Protein AF-A0A0S2ERD9-F1 (afdb_monomer_lite)

pLDDT: mean 75.78, std 17.96, range [47.06, 97.5]

Structure (mmCIF, N/CA/C/O backbone):
data_AF-A0A0S2ERD9-F1
#
_entry.id   AF-A0A0S2ERD9-F1
#
loop_
_atom_site.group_PDB
_atom_site.id
_atom_site.type_symbol
_atom_site.label_atom_id
_atom_site.label_alt_id
_atom_site.label_comp_id
_atom_site.label_asym_id
_atom_site.label_entity_id
_atom_site.label_seq_id
_atom_site.pdbx_PDB_ins_code
_atom_site.Cartn_x
_atom_site.Cartn_y
_atom_site.Cartn_z
_atom_site.occupancy
_atom_site.B_iso_or_equiv
_atom_site.auth_seq_id
_atom_site.auth_comp_id
_atom_site.auth_asym_id
_atom_site.auth_atom_id
_atom_site.pdbx_PDB_model_num
ATOM 1 N N . MET A 1 1 ? 11.999 -7.137 5.866 1.00 63.28 1 MET A N 1
ATOM 2 C CA . MET A 1 1 ? 10.651 -7.601 5.485 1.00 63.28 1 MET A CA 1
ATOM 3 C C . MET A 1 1 ? 10.661 -7.954 4.019 1.00 63.28 1 MET A C 1
ATOM 5 O O . MET A 1 1 ? 11.392 -7.324 3.263 1.00 63.28 1 MET A O 1
ATOM 9 N N . THR A 1 2 ? 9.899 -8.967 3.628 1.00 85.31 2 THR A N 1
ATOM 10 C CA . THR A 1 2 ? 9.591 -9.203 2.216 1.00 85.31 2 THR A CA 1
ATOM 11 C C . THR A 1 2 ? 8.476 -8.255 1.768 1.00 85.31 2 THR A C 1
ATOM 13 O O . THR A 1 2 ? 7.713 -7.776 2.603 1.00 85.31 2 THR A O 1
ATOM 16 N N . ALA A 1 3 ? 8.347 -8.002 0.461 1.00 86.38 3 ALA A N 1
ATOM 17 C CA . ALA A 1 3 ? 7.230 -7.217 -0.078 1.00 86.38 3 ALA A CA 1
ATOM 18 C C . ALA A 1 3 ? 5.865 -7.792 0.351 1.00 86.38 3 ALA A C 1
ATOM 20 O O . ALA A 1 3 ? 4.959 -7.043 0.696 1.00 86.38 3 ALA A O 1
ATOM 21 N N . SER A 1 4 ? 5.753 -9.124 0.441 1.00 86.44 4 SER A N 1
ATOM 22 C CA . SER A 1 4 ? 4.549 -9.793 0.948 1.00 86.44 4 SER A CA 1
ATOM 23 C C . SER A 1 4 ? 4.237 -9.454 2.409 1.00 86.44 4 SER A C 1
ATOM 25 O O . SER A 1 4 ? 3.067 -9.276 2.744 1.00 86.44 4 SER A O 1
ATOM 27 N N . ASP A 1 5 ? 5.249 -9.314 3.269 1.00 91.38 5 ASP A N 1
ATOM 28 C CA . ASP A 1 5 ? 5.037 -8.906 4.665 1.00 91.38 5 ASP A CA 1
ATOM 29 C C . ASP A 1 5 ? 4.554 -7.449 4.750 1.00 91.38 5 ASP A C 1
ATOM 31 O O . 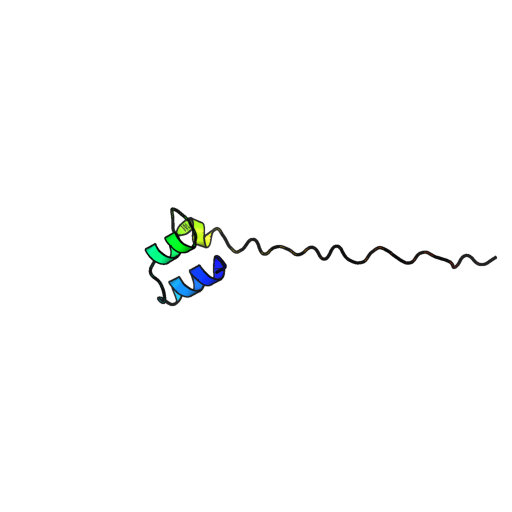ASP A 1 5 ? 3.695 -7.131 5.569 1.00 91.38 5 ASP A O 1
ATOM 35 N N . ILE A 1 6 ? 5.080 -6.573 3.884 1.00 91.44 6 ILE A N 1
ATOM 36 C CA . ILE A 1 6 ? 4.697 -5.152 3.816 1.00 91.44 6 ILE A CA 1
ATOM 37 C C . ILE A 1 6 ? 3.238 -5.019 3.365 1.00 91.44 6 ILE A C 1
ATOM 39 O O . ILE A 1 6 ? 2.458 -4.335 4.024 1.00 91.44 6 ILE A O 1
ATOM 43 N N . VAL A 1 7 ? 2.846 -5.720 2.294 1.00 91.81 7 VAL A N 1
ATOM 44 C CA . VAL A 1 7 ? 1.455 -5.738 1.806 1.00 91.81 7 VAL A CA 1
ATOM 45 C C . VAL A 1 7 ? 0.506 -6.243 2.890 1.00 91.81 7 VAL A C 1
ATOM 47 O O . VAL A 1 7 ? -0.498 -5.598 3.173 1.00 91.81 7 VAL A O 1
ATOM 50 N N . THR A 1 8 ? 0.860 -7.341 3.564 1.00 93.19 8 THR A N 1
ATOM 51 C CA . THR A 1 8 ? 0.028 -7.909 4.637 1.00 93.19 8 THR A CA 1
ATOM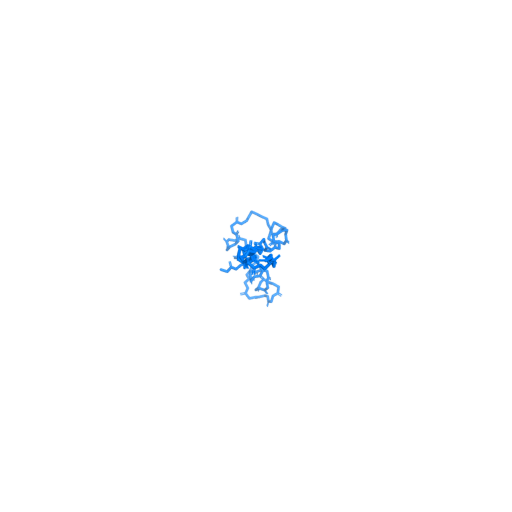 52 C C . THR A 1 8 ? -0.173 -6.913 5.784 1.00 93.19 8 THR A C 1
ATOM 54 O O . THR A 1 8 ? -1.275 -6.785 6.313 1.0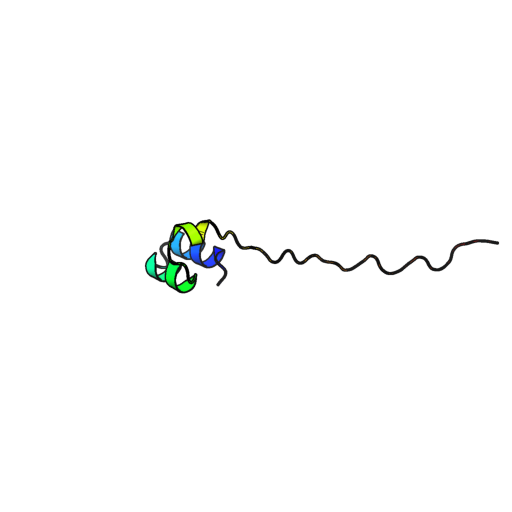0 93.19 8 THR A O 1
ATOM 57 N N . ALA A 1 9 ? 0.877 -6.183 6.172 1.00 94.50 9 ALA A N 1
ATOM 58 C CA . ALA A 1 9 ? 0.788 -5.171 7.220 1.00 94.50 9 ALA A CA 1
ATOM 59 C C . ALA A 1 9 ? -0.078 -3.969 6.804 1.00 94.50 9 ALA A C 1
ATOM 61 O O . ALA A 1 9 ? -0.841 -3.457 7.626 1.00 94.50 9 ALA A O 1
ATOM 62 N N . LEU A 1 10 ? 0.011 -3.543 5.540 1.00 94.00 10 LEU A N 1
ATOM 63 C CA . LEU A 1 10 ? -0.806 -2.462 4.990 1.00 94.00 10 LEU A CA 1
ATOM 64 C C . LEU A 1 10 ? -2.293 -2.844 4.955 1.00 94.00 10 LEU A C 1
ATOM 66 O O . LEU A 1 10 ? -3.134 -2.087 5.432 1.00 94.00 10 LEU A O 1
ATOM 70 N N . GLU A 1 11 ? -2.620 -4.032 4.446 1.00 93.19 11 GLU A N 1
ATOM 71 C CA . GLU A 1 11 ? -4.001 -4.531 4.366 1.00 93.19 11 GLU A CA 1
ATOM 72 C C . GLU A 1 11 ? -4.626 -4.753 5.750 1.00 93.19 11 GLU A C 1
ATOM 74 O O . GLU A 1 11 ? -5.825 -4.548 5.942 1.00 93.19 11 GLU A O 1
ATOM 79 N N . ALA A 1 12 ? -3.809 -5.123 6.739 1.00 96.56 12 ALA A N 1
ATOM 80 C CA . ALA A 1 12 ? -4.226 -5.229 8.133 1.00 96.56 12 ALA A CA 1
ATOM 81 C C . ALA A 1 12 ? -4.371 -3.864 8.838 1.00 96.56 12 ALA A C 1
ATOM 83 O O . ALA A 1 12 ? -4.783 -3.822 9.998 1.00 96.56 12 ALA A O 1
ATOM 84 N N . GLY A 1 13 ? -4.020 -2.755 8.173 1.00 96.19 13 GLY A N 1
ATOM 85 C CA . GLY A 1 13 ? -4.051 -1.406 8.742 1.00 96.19 13 GLY A CA 1
ATOM 86 C C . GLY A 1 13 ? -3.004 -1.166 9.833 1.00 96.19 13 GLY A C 1
ATOM 87 O O . GLY A 1 13 ? -3.179 -0.275 10.662 1.00 96.19 13 GLY A O 1
ATOM 88 N N . LEU A 1 14 ? -1.939 -1.974 9.867 1.00 97.50 14 LEU A N 1
ATOM 89 C CA . LEU A 1 14 ? -0.859 -1.872 10.856 1.00 97.50 14 LEU A CA 1
ATOM 90 C C . LEU A 1 14 ? 0.167 -0.793 10.496 1.00 97.50 14 LEU A C 1
ATOM 92 O O . LEU A 1 14 ? 0.850 -0.286 11.382 1.00 97.50 14 LEU A O 1
ATOM 96 N N . ILE A 1 15 ? 0.278 -0.464 9.210 1.00 95.94 15 ILE A N 1
ATOM 97 C CA . ILE A 1 15 ? 1.136 0.595 8.673 1.00 95.94 15 ILE A CA 1
ATOM 98 C C . ILE A 1 15 ? 0.343 1.446 7.684 1.00 95.94 15 ILE A C 1
ATOM 100 O O . ILE A 1 15 ? -0.674 1.008 7.142 1.00 95.94 15 ILE A O 1
ATOM 104 N N . THR A 1 16 ? 0.813 2.666 7.440 1.00 96.50 16 THR A N 1
ATOM 105 C CA . THR A 1 16 ? 0.205 3.555 6.440 1.00 96.50 16 THR A CA 1
ATOM 106 C C . THR A 1 16 ? 0.731 3.276 5.031 1.00 96.50 16 THR A C 1
ATOM 108 O O . THR A 1 16 ? 1.773 2.647 4.855 1.00 96.50 16 THR A O 1
ATOM 111 N N . GLU A 1 17 ? 0.037 3.789 4.012 1.00 94.00 17 GLU A N 1
ATOM 112 C CA . GLU A 1 17 ? 0.485 3.703 2.614 1.00 94.00 17 GLU A CA 1
ATOM 113 C C . GLU A 1 17 ? 1.885 4.305 2.414 1.00 94.00 17 GLU A C 1
ATOM 115 O O . GLU A 1 17 ? 2.738 3.681 1.788 1.00 94.00 17 GLU A O 1
ATOM 120 N N . ASN A 1 18 ? 2.152 5.478 3.001 1.00 95.44 18 ASN A N 1
ATOM 121 C CA . ASN A 1 18 ? 3.460 6.132 2.907 1.00 95.44 18 ASN A CA 1
ATOM 122 C C . ASN A 1 18 ? 4.573 5.258 3.502 1.00 95.44 18 ASN A C 1
ATOM 124 O O . ASN A 1 18 ? 5.633 5.087 2.913 1.00 95.44 18 ASN A O 1
ATOM 128 N N . GLU A 1 19 ? 4.295 4.648 4.649 1.00 95.06 19 GLU A N 1
ATOM 129 C CA . GLU A 1 19 ? 5.234 3.790 5.368 1.00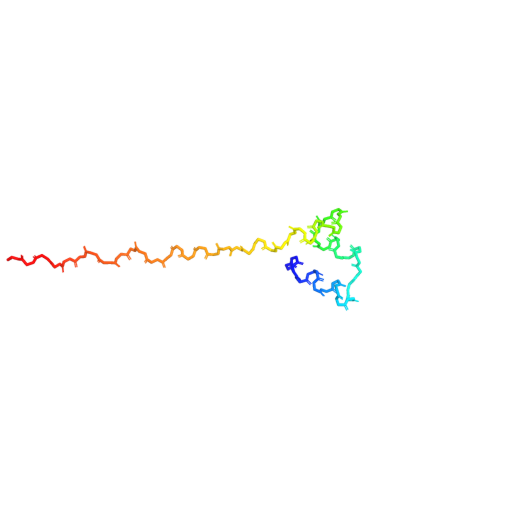 95.06 19 GLU A CA 1
ATOM 130 C C . GLU A 1 19 ? 5.491 2.472 4.623 1.00 95.06 19 GLU A C 1
ATOM 132 O O . GLU A 1 19 ? 6.624 1.997 4.569 1.00 95.06 19 GLU A O 1
ATOM 137 N N . ALA A 1 20 ? 4.468 1.919 3.966 1.00 93.88 20 ALA A N 1
ATOM 138 C CA . ALA A 1 20 ? 4.615 0.771 3.078 1.00 93.88 20 ALA A CA 1
ATOM 139 C C . ALA A 1 20 ? 5.496 1.093 1.855 1.00 93.88 20 ALA A C 1
ATOM 141 O O . ALA A 1 20 ? 6.373 0.298 1.513 1.00 93.88 20 ALA A O 1
ATOM 142 N N . MET A 1 21 ? 5.304 2.257 1.223 1.00 93.50 21 MET A N 1
ATOM 143 C CA . MET A 1 21 ? 6.110 2.692 0.073 1.00 93.50 21 MET A CA 1
ATOM 144 C C . MET A 1 21 ? 7.573 2.949 0.452 1.00 93.50 21 MET A C 1
ATOM 146 O O . MET A 1 21 ? 8.477 2.481 -0.241 1.00 93.50 21 MET A O 1
ATOM 150 N N . GLU A 1 22 ? 7.820 3.613 1.584 1.00 94.00 22 GLU A N 1
ATOM 151 C CA . GLU A 1 22 ? 9.172 3.856 2.099 1.00 94.00 22 GLU A CA 1
ATOM 152 C C . GLU A 1 22 ? 9.908 2.547 2.415 1.00 94.00 22 GLU A C 1
ATOM 154 O O . GLU A 1 22 ? 11.062 2.367 2.021 1.00 94.00 22 GLU A O 1
ATOM 159 N N . GLN A 1 23 ? 9.238 1.599 3.080 1.00 91.19 23 GLN A N 1
ATOM 160 C CA . GLN A 1 23 ? 9.832 0.300 3.414 1.00 91.19 23 GLN A CA 1
ATOM 161 C C . GLN A 1 23 ? 10.114 -0.561 2.181 1.00 91.19 23 GLN A C 1
ATOM 163 O O . GLN A 1 23 ? 11.072 -1.338 2.178 1.00 91.19 23 GLN A O 1
ATOM 168 N N . ALA A 1 24 ? 9.286 -0.437 1.145 1.00 89.69 24 ALA A N 1
ATOM 169 C CA . ALA A 1 24 ? 9.458 -1.157 -0.107 1.00 89.69 24 ALA A CA 1
ATOM 170 C C . ALA A 1 24 ? 10.400 -0.457 -1.098 1.00 89.69 24 ALA A C 1
ATOM 172 O O . ALA A 1 24 ? 10.776 -1.074 -2.092 1.00 89.69 24 ALA A O 1
ATOM 173 N N . MET A 1 25 ? 10.807 0.788 -0.817 1.00 91.62 25 MET A N 1
ATOM 174 C CA . MET A 1 25 ? 11.607 1.629 -1.714 1.00 91.62 25 MET A CA 1
ATOM 175 C C . MET A 1 25 ? 10.968 1.771 -3.105 1.00 91.62 25 MET A C 1
ATOM 177 O 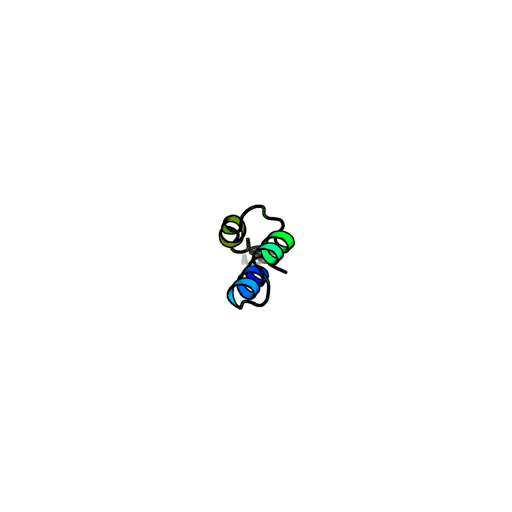O . MET A 1 25 ? 11.649 1.651 -4.124 1.00 91.62 25 MET A O 1
ATOM 181 N N . VAL A 1 26 ? 9.652 1.994 -3.138 1.00 88.88 26 VAL A N 1
ATOM 182 C CA . VAL A 1 26 ? 8.878 2.188 -4.373 1.00 88.88 26 VAL A CA 1
ATOM 183 C C . VAL A 1 26 ? 8.262 3.579 -4.417 1.00 88.88 26 VAL A C 1
ATOM 185 O O . VAL A 1 26 ? 7.898 4.141 -3.386 1.00 88.88 26 VAL A O 1
ATOM 188 N N . ASP A 1 27 ? 8.100 4.110 -5.626 1.00 90.25 27 ASP A N 1
ATOM 189 C CA . ASP A 1 27 ? 7.505 5.432 -5.842 1.00 90.25 27 ASP A CA 1
ATOM 190 C C . ASP A 1 27 ? 5.973 5.382 -5.930 1.00 90.25 27 ASP A C 1
ATOM 192 O O . ASP A 1 27 ? 5.300 6.406 -5.785 1.00 90.25 27 ASP A O 1
ATOM 196 N N . ARG A 1 28 ? 5.402 4.205 -6.225 1.00 88.00 28 ARG A N 1
ATOM 197 C CA . ARG A 1 28 ? 3.957 4.006 -6.377 1.00 88.00 28 ARG A CA 1
ATOM 198 C C . ARG A 1 28 ? 3.507 2.749 -5.656 1.00 88.00 28 ARG A C 1
ATOM 200 O O . ARG A 1 28 ? 4.126 1.695 -5.774 1.00 88.00 28 ARG A O 1
ATOM 207 N N . LEU A 1 29 ? 2.344 2.826 -5.011 1.00 84.56 29 LEU A N 1
ATOM 208 C CA . LEU A 1 29 ? 1.753 1.677 -4.329 1.00 84.56 29 LEU A CA 1
ATOM 209 C C . LEU A 1 29 ? 1.462 0.499 -5.279 1.00 84.56 29 LEU A C 1
ATOM 211 O O . LEU A 1 29 ? 1.570 -0.652 -4.876 1.00 84.56 29 LEU A O 1
ATOM 215 N N . ALA A 1 30 ? 1.133 0.762 -6.548 1.00 87.94 30 ALA A N 1
ATOM 216 C CA . ALA A 1 30 ? 0.913 -0.293 -7.543 1.00 87.94 30 ALA A CA 1
ATOM 217 C C . ALA A 1 30 ? 2.147 -1.199 -7.720 1.00 87.94 30 ALA A C 1
ATOM 219 O O . ALA A 1 30 ? 2.004 -2.418 -7.812 1.00 87.94 30 ALA A O 1
ATOM 220 N N . ASP A 1 31 ? 3.349 -0.619 -7.663 1.00 86.88 31 ASP A N 1
ATOM 221 C CA . ASP A 1 31 ? 4.612 -1.341 -7.837 1.00 86.88 31 ASP A CA 1
ATOM 222 C C . ASP A 1 31 ? 4.855 -2.332 -6.683 1.00 86.88 31 ASP A C 1
ATOM 224 O O . ASP A 1 31 ? 5.489 -3.369 -6.870 1.00 86.88 31 ASP A O 1
ATOM 228 N N . LEU A 1 32 ? 4.293 -2.058 -5.497 1.00 84.25 32 LEU A N 1
ATOM 229 C CA . LEU A 1 32 ? 4.333 -2.958 -4.342 1.00 84.25 32 LEU A CA 1
ATOM 230 C C . LEU A 1 32 ? 3.520 -4.241 -4.583 1.00 84.25 32 LEU A C 1
ATOM 232 O O . LEU A 1 32 ? 3.956 -5.330 -4.207 1.00 84.25 32 LEU A O 1
ATOM 236 N N . TYR A 1 33 ? 2.357 -4.124 -5.230 1.00 82.44 33 TYR A N 1
ATOM 237 C CA . TYR A 1 33 ? 1.489 -5.262 -5.561 1.00 82.44 33 TYR A CA 1
ATOM 238 C C . TYR A 1 33 ? 1.980 -6.040 -6.788 1.00 82.44 33 TYR A C 1
ATOM 240 O O . TYR A 1 33 ? 1.798 -7.256 -6.862 1.00 82.44 33 TYR A O 1
ATOM 248 N N . GLU A 1 34 ? 2.634 -5.364 -7.735 1.00 81.50 34 GLU A N 1
ATOM 249 C CA . GLU A 1 34 ? 3.268 -5.992 -8.903 1.00 81.50 34 GLU A CA 1
ATOM 250 C C . GLU A 1 34 ? 4.567 -6.732 -8.573 1.00 81.50 34 GLU A C 1
ATOM 252 O O . GLU A 1 34 ? 5.083 -7.471 -9.414 1.00 81.50 34 GLU A O 1
ATOM 257 N N . HIS A 1 35 ? 5.059 -6.608 -7.337 1.00 65.06 35 HIS A N 1
ATOM 258 C CA . HIS A 1 35 ? 6.187 -7.362 -6.806 1.00 65.06 35 HIS A CA 1
ATOM 259 C C . HIS A 1 35 ? 5.721 -8.525 -5.902 1.00 65.06 35 HIS A C 1
ATOM 261 O O . HIS A 1 35 ? 6.137 -8.606 -4.738 1.00 65.06 35 HIS A O 1
ATOM 267 N N . PRO A 1 36 ? 4.909 -9.501 -6.384 1.00 56.03 36 PRO A N 1
ATOM 268 C CA . PRO A 1 36 ? 4.763 -10.739 -5.648 1.00 56.03 36 PRO A CA 1
ATOM 269 C C . PRO A 1 36 ? 6.160 -11.331 -5.616 1.00 56.03 36 PRO A C 1
ATOM 271 O O . PRO A 1 36 ? 6.773 -11.535 -6.666 1.00 56.03 36 PRO A O 1
ATOM 274 N N . SER A 1 37 ? 6.687 -11.469 -4.398 1.00 55.47 37 SER A N 1
ATOM 275 C CA . SER A 1 37 ? 8.053 -11.887 -4.117 1.00 55.47 37 SER A CA 1
ATOM 276 C C . SER A 1 37 ? 8.592 -12.760 -5.250 1.00 55.47 37 SER A C 1
ATOM 278 O O . SER A 1 37 ? 8.055 -13.834 -5.543 1.00 55.47 37 SER A O 1
ATOM 280 N N . SER A 1 38 ? 9.646 -12.293 -5.925 1.00 53.91 38 SER A N 1
ATOM 281 C CA . SER A 1 38 ? 10.515 -13.208 -6.654 1.00 53.91 38 SER A CA 1
ATOM 282 C C . SER A 1 38 ? 11.146 -14.075 -5.580 1.00 53.91 38 SER A C 1
ATOM 284 O O . SER A 1 38 ? 12.253 -13.822 -5.116 1.00 53.91 38 SER A O 1
ATOM 286 N N . SER A 1 39 ? 10.364 -15.041 -5.101 1.00 53.34 39 SER A N 1
ATOM 287 C CA . SER A 1 39 ? 10.795 -16.101 -4.228 1.00 53.34 39 SER A CA 1
ATOM 288 C C . SER A 1 39 ? 12.051 -16.615 -4.906 1.00 53.34 39 SER A C 1
ATOM 290 O O . SER A 1 39 ? 11.969 -16.962 -6.096 1.00 53.34 39 SER A O 1
ATOM 292 N N . PRO A 1 40 ? 13.227 -16.586 -4.254 1.00 51.16 40 PRO A N 1
ATOM 293 C CA . PRO A 1 40 ? 14.385 -17.235 -4.815 1.00 51.16 40 PRO A CA 1
ATOM 294 C C . PRO A 1 40 ? 13.939 -18.676 -4.989 1.00 51.16 40 PRO A C 1
ATOM 296 O O . PRO A 1 40 ? 13.810 -19.416 -4.013 1.00 51.16 40 PRO A O 1
ATOM 299 N N . ARG A 1 41 ? 13.595 -19.065 -6.224 1.00 55.09 41 ARG A N 1
ATOM 300 C CA . ARG A 1 41 ? 13.398 -20.459 -6.580 1.00 55.09 41 ARG A CA 1
ATOM 301 C C . ARG A 1 41 ? 14.776 -21.025 -6.363 1.00 55.09 41 ARG A C 1
ATOM 303 O O . ARG A 1 41 ? 15.627 -20.952 -7.247 1.00 55.09 41 ARG A O 1
ATOM 310 N N . TRP A 1 42 ? 15.008 -21.498 -5.147 1.00 52.47 42 TRP A N 1
ATOM 311 C CA . TRP A 1 42 ? 16.141 -22.299 -4.781 1.00 52.47 42 TRP A CA 1
ATOM 312 C C . TRP A 1 42 ? 15.995 -23.520 -5.674 1.00 52.47 42 TRP A C 1
ATOM 314 O O . TRP A 1 42 ? 15.299 -24.482 -5.355 1.00 52.47 42 TRP A O 1
ATOM 324 N N . ARG A 1 43 ? 16.549 -23.429 -6.889 1.00 56.75 43 ARG A N 1
ATOM 325 C CA . ARG A 1 43 ? 16.813 -24.586 -7.717 1.00 56.75 43 ARG A CA 1
ATOM 326 C C . ARG A 1 43 ? 17.731 -25.405 -6.843 1.00 56.75 43 ARG A C 1
ATOM 328 O O . ARG A 1 43 ? 18.924 -25.133 -6.752 1.00 56.75 43 ARG A O 1
ATOM 335 N N . SER A 1 44 ? 17.147 -26.391 -6.183 1.00 56.00 44 SER A N 1
ATOM 336 C CA . S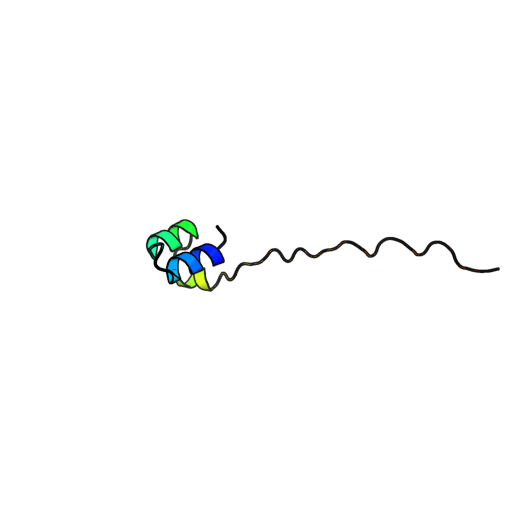ER A 1 44 ? 17.843 -27.538 -5.640 1.00 56.00 44 SER A CA 1
ATOM 337 C C . SER A 1 44 ? 18.489 -28.260 -6.817 1.00 56.00 44 SER A C 1
ATOM 339 O O . SER A 1 44 ? 18.023 -29.287 -7.294 1.00 56.00 44 SER A O 1
ATOM 341 N N . GLN A 1 45 ? 19.574 -27.684 -7.327 1.00 55.25 45 GLN A N 1
ATOM 342 C CA . GLN A 1 45 ? 20.500 -28.291 -8.263 1.00 55.25 45 GLN A CA 1
ATOM 343 C C . GLN A 1 45 ? 21.455 -29.156 -7.431 1.00 55.25 45 GLN A C 1
ATOM 345 O O . GLN A 1 45 ? 22.662 -28.959 -7.386 1.00 55.25 45 GLN A O 1
ATOM 350 N N . ARG A 1 46 ? 20.880 -30.089 -6.672 1.00 58.94 46 ARG A N 1
ATOM 351 C CA . ARG A 1 46 ? 21.610 -31.121 -5.943 1.00 58.94 46 ARG A CA 1
ATOM 352 C C . ARG A 1 46 ? 20.823 -32.413 -6.049 1.00 58.94 46 ARG A C 1
ATOM 354 O O . ARG A 1 46 ? 19.913 -32.636 -5.263 1.00 58.94 46 ARG A O 1
ATOM 361 N N . ALA A 1 47 ? 21.186 -33.206 -7.056 1.00 55.69 47 ALA A N 1
ATOM 362 C CA . ALA A 1 47 ? 21.467 -34.644 -6.947 1.00 55.69 47 ALA A CA 1
ATOM 363 C C . ALA A 1 47 ? 21.243 -35.368 -8.289 1.00 55.69 47 ALA A C 1
ATOM 365 O O . ALA A 1 47 ? 20.339 -36.183 -8.408 1.00 55.69 47 ALA A O 1
ATOM 366 N N . GLN A 1 48 ? 22.084 -35.110 -9.295 1.00 54.50 48 GLN A N 1
ATOM 367 C CA . GLN A 1 48 ? 22.391 -36.115 -10.327 1.00 54.50 48 GLN A CA 1
ATOM 368 C C . GLN A 1 48 ? 23.898 -36.108 -10.601 1.00 54.50 48 GLN A C 1
ATOM 370 O O . GLN A 1 48 ? 24.380 -35.788 -11.678 1.00 54.50 48 GLN A O 1
ATOM 375 N N . GLY A 1 49 ? 24.652 -36.415 -9.553 1.00 56.72 49 GLY A N 1
ATOM 376 C CA . GLY A 1 49 ? 26.024 -36.893 -9.635 1.00 56.72 49 GLY A CA 1
ATOM 377 C C . GLY A 1 49 ? 26.110 -38.073 -8.674 1.00 56.72 49 GLY A C 1
ATOM 378 O O . GLY A 1 49 ? 25.596 -37.950 -7.569 1.00 56.72 49 GLY A O 1
ATOM 379 N N . VAL A 1 50 ? 26.716 -39.177 -9.127 1.00 59.97 50 VAL A N 1
ATOM 380 C CA . VAL A 1 50 ? 26.810 -40.537 -8.544 1.00 59.97 50 VAL A CA 1
ATOM 381 C C . VAL A 1 50 ? 25.488 -41.331 -8.547 1.00 59.97 50 VAL A C 1
ATOM 383 O O . VAL A 1 50 ? 24.561 -41.018 -7.820 1.00 59.97 50 VAL A O 1
ATOM 386 N N . ARG A 1 51 ? 25.310 -42.406 -9.329 1.00 57.62 51 ARG A N 1
ATOM 387 C CA . ARG A 1 51 ? 26.196 -43.570 -9.493 1.00 57.62 51 ARG A CA 1
ATOM 388 C C . ARG A 1 51 ? 25.985 -44.255 -10.854 1.00 57.62 51 ARG A C 1
ATOM 390 O O . ARG A 1 51 ? 24.938 -44.842 -11.092 1.00 57.62 51 ARG A O 1
ATOM 397 N N . ALA A 1 52 ? 27.021 -44.272 -11.685 1.00 52.31 52 ALA A N 1
ATOM 398 C CA . ALA A 1 52 ? 27.204 -45.288 -12.722 1.00 52.31 52 ALA A CA 1
ATOM 399 C C . ALA A 1 52 ? 28.630 -45.840 -12.595 1.00 52.31 52 ALA A C 1
ATOM 401 O O . ALA A 1 52 ? 29.472 -45.673 -13.468 1.00 52.31 52 ALA A O 1
ATOM 402 N N . ALA A 1 53 ? 28.917 -46.432 -11.436 1.00 56.44 53 ALA A N 1
ATOM 403 C CA . ALA A 1 53 ? 30.077 -47.284 -11.244 1.00 56.44 53 ALA A CA 1
ATOM 404 C C . ALA A 1 53 ? 29.564 -48.720 -11.095 1.00 56.44 53 ALA A C 1
ATOM 406 O O . ALA A 1 53 ? 28.938 -49.047 -10.090 1.00 56.44 53 ALA A O 1
ATOM 407 N N . GLY A 1 54 ? 29.830 -49.530 -12.122 1.00 53.75 54 GLY A N 1
ATOM 408 C CA . GLY A 1 54 ? 29.987 -50.979 -12.018 1.00 53.75 54 GLY A CA 1
ATOM 409 C C . GLY A 1 54 ? 28.720 -51.825 -11.922 1.00 53.75 54 GLY A C 1
ATOM 410 O O . GLY A 1 54 ? 28.335 -52.220 -10.829 1.00 53.75 54 GLY A O 1
ATOM 411 N N . LEU A 1 55 ? 28.179 -52.233 -13.074 1.00 55.19 55 LEU A N 1
ATOM 412 C CA . LEU A 1 55 ? 27.702 -53.610 -13.249 1.00 55.19 55 LEU A CA 1
ATOM 413 C C . LEU A 1 55 ? 27.671 -53.977 -14.743 1.00 55.19 55 LEU A C 1
ATOM 415 O O . LEU A 1 55 ? 26.622 -54.009 -15.376 1.00 55.19 55 LEU A O 1
ATOM 419 N N . ALA A 1 56 ? 28.848 -54.224 -15.318 1.00 47.06 56 ALA A N 1
ATOM 420 C CA . ALA A 1 56 ? 28.970 -54.974 -16.563 1.00 47.06 56 ALA A CA 1
ATOM 421 C C . ALA A 1 56 ? 29.680 -56.286 -16.232 1.00 47.06 56 ALA A C 1
ATOM 423 O O . ALA A 1 56 ? 30.900 -56.355 -16.112 1.00 47.06 56 ALA A O 1
ATOM 424 N N . THR A 1 57 ? 28.851 -57.295 -16.005 1.00 54.31 57 THR A N 1
ATOM 425 C CA . THR A 1 57 ? 29.163 -58.717 -16.042 1.00 54.31 57 THR A CA 1
ATOM 426 C C . THR A 1 57 ? 29.997 -59.062 -17.275 1.00 54.31 57 THR A C 1
ATOM 428 O O . THR A 1 57 ? 29.533 -58.855 -18.399 1.00 54.31 57 THR A O 1
ATOM 431 N N . ARG A 1 58 ? 31.178 -59.651 -17.075 1.00 55.56 58 ARG A N 1
ATOM 432 C CA . ARG A 1 58 ? 31.688 -60.720 -17.937 1.00 55.56 58 ARG A CA 1
ATOM 433 C C . ARG A 1 58 ? 32.713 -61.572 -17.208 1.00 55.56 58 ARG A C 1
ATOM 435 O O . ARG A 1 58 ? 33.556 -60.978 -16.506 1.00 55.56 58 ARG A O 1
#

Secondary structure (DSSP, 8-state):
--HHHHHHHHHTTSS-HHHHHHHHT-SSHHHHHS------------------------

Radius of gyration: 22.58 Å; chains: 1; bounding box: 36×67×29 Å

Sequence (58 aa):
MTASDIVTALEAGLITENEAMEQAMVDRLADLYEHPSSSPRWRSQRAQGVRAAGLATR

Foldseek 3Di:
DFLVVLVVCPVVVVDDLVRSCVVVVHPDPVVSVVCPDPPPPPPPPDDDDDDPPDDDDD